Protein AF-A0A2A2HAU3-F1 (afdb_monomer_lite)

pLDDT: mean 89.72, std 13.73, range [41.34, 98.56]

Sequence (102 aa):
MFGQTNYRATELFVILKDGSGLLSRLPGRFEGLPNGPFTLGNNGDVILYVTHSSPANSNEWVEYGDSIHQDYGALATYIPADQIARIDIRRRAEKPSSSSTD

Foldseek 3Di:
DPPCPQKDWQKKWFQWPLQKIFMDGHLCVQQVPVCGSKDQDPQRKIKHLTQWIGDHPDPDTHGDPDCQDPVPGGDIDIGDNNGTPDMDTDMDGHDPPPPPDD

Secondary structure (DSSP, 8-state):
-----SEEEEEEEEEETTS-EEEEESGGGGTTSTTTTEEE-TTS-EEEE--EEE-TT----EEPS-SEETTTEE-EEEE-GGGEEEEEEEEEEPPPP-----

Structure (mmCIF, N/CA/C/O backbone):
data_AF-A0A2A2HAU3-F1
#
_entry.id   AF-A0A2A2HAU3-F1
#
loop_
_atom_site.group_PDB
_atom_site.id
_atom_site.type_symbol
_atom_site.label_atom_id
_atom_site.label_alt_id
_atom_site.label_comp_id
_atom_site.label_asym_id
_atom_site.label_entity_id
_atom_site.label_seq_id
_atom_site.pdbx_PDB_ins_code
_atom_site.Cartn_x
_atom_site.Cartn_y
_atom_site.Cartn_z
_atom_site.occupancy
_atom_site.B_iso_or_equiv
_atom_site.auth_seq_id
_atom_site.auth_comp_id
_atom_site.auth_asym_id
_atom_site.auth_atom_id
_atom_site.pdbx_PDB_model_num
ATOM 1 N N . MET A 1 1 ? -13.466 -10.575 -15.518 1.00 49.22 1 MET A N 1
ATOM 2 C CA . MET A 1 1 ? -13.198 -9.125 -15.376 1.00 49.22 1 MET A CA 1
ATOM 3 C C . MET A 1 1 ? -11.684 -8.825 -15.361 1.00 49.22 1 MET A C 1
ATOM 5 O O . ME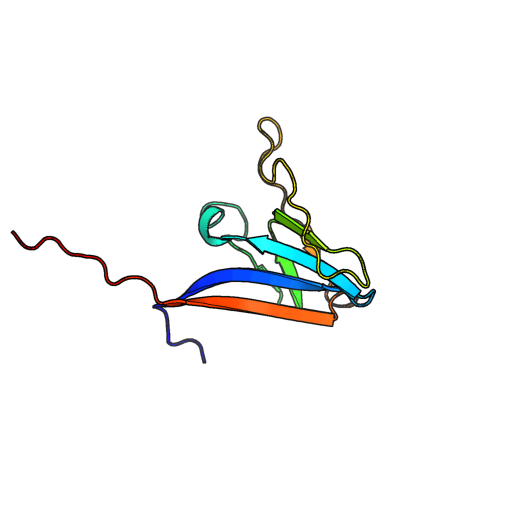T A 1 1 ? -11.249 -7.945 -14.638 1.00 49.22 1 MET A O 1
ATOM 9 N N . PHE A 1 2 ? -10.878 -9.531 -16.176 1.00 55.53 2 PHE A N 1
ATOM 10 C CA . PHE A 1 2 ? -9.404 -9.407 -16.218 1.00 55.53 2 PHE A CA 1
ATOM 11 C C . PHE A 1 2 ? -8.835 -9.219 -17.643 1.00 55.53 2 PHE A C 1
ATOM 13 O O . PHE A 1 2 ? -7.627 -9.209 -17.821 1.00 55.53 2 PHE A O 1
ATOM 20 N N . GLY A 1 3 ? -9.686 -9.069 -18.666 1.00 61.28 3 GLY A N 1
ATOM 21 C CA . GLY A 1 3 ? -9.259 -9.006 -20.076 1.00 61.28 3 GLY A CA 1
ATOM 22 C C . GLY A 1 3 ? -8.909 -7.609 -20.599 1.00 61.28 3 GLY A C 1
ATOM 23 O O . GLY A 1 3 ? -8.632 -7.462 -21.780 1.00 61.28 3 GLY A O 1
ATOM 24 N N . GLN A 1 4 ? -8.967 -6.576 -19.754 1.00 69.62 4 GLN A N 1
ATOM 25 C CA . GLN A 1 4 ? -8.666 -5.192 -20.135 1.00 69.62 4 GLN A CA 1
ATOM 26 C C . GLN A 1 4 ? -7.276 -4.822 -19.609 1.00 69.62 4 GLN A C 1
ATOM 28 O O . GLN A 1 4 ? -7.137 -4.302 -18.501 1.00 69.62 4 GLN A O 1
ATOM 33 N N . THR A 1 5 ? -6.249 -5.140 -20.395 1.00 75.38 5 THR A N 1
ATOM 34 C CA . THR A 1 5 ? -4.828 -4.926 -20.060 1.00 75.38 5 THR A CA 1
ATOM 35 C C . THR A 1 5 ? -4.364 -3.488 -20.277 1.00 75.38 5 THR A C 1
ATOM 37 O O . THR A 1 5 ? -3.329 -3.090 -19.761 1.00 75.38 5 THR A O 1
ATOM 40 N N . ASN A 1 6 ? -5.158 -2.677 -20.976 1.00 85.19 6 ASN A N 1
ATOM 41 C CA . ASN A 1 6 ? -4.794 -1.329 -21.423 1.00 85.19 6 ASN A CA 1
ATOM 42 C C . ASN A 1 6 ? -4.983 -0.275 -20.317 1.00 85.19 6 ASN A C 1
ATOM 44 O O . ASN A 1 6 ? -5.222 0.897 -20.603 1.00 85.19 6 ASN A O 1
ATOM 48 N N . TYR A 1 7 ? -4.976 -0.689 -19.049 1.00 88.19 7 TYR A N 1
ATOM 49 C CA . TYR A 1 7 ? -5.221 0.170 -17.897 1.00 88.19 7 TYR A CA 1
ATOM 50 C C . TYR A 1 7 ? -4.135 -0.040 -16.855 1.00 88.19 7 TYR A C 1
ATOM 52 O O . TYR A 1 7 ? -3.952 -1.148 -16.352 1.00 88.19 7 TYR A O 1
ATOM 60 N N . ARG A 1 8 ? -3.473 1.047 -16.462 1.00 89.50 8 ARG A N 1
ATOM 61 C CA . ARG A 1 8 ? -2.455 1.029 -15.409 1.00 89.50 8 ARG A CA 1
ATOM 62 C C . ARG A 1 8 ? -3.036 1.532 -14.098 1.00 89.50 8 ARG A C 1
ATOM 64 O O . ARG A 1 8 ? -3.788 2.510 -14.087 1.00 89.50 8 ARG A O 1
ATOM 71 N N . ALA A 1 9 ? -2.666 0.884 -12.996 1.00 93.31 9 ALA A N 1
ATOM 72 C CA . ALA A 1 9 ? -2.958 1.389 -11.662 1.00 93.31 9 ALA A CA 1
ATOM 73 C C . ALA A 1 9 ? -2.163 2.677 -11.417 1.00 93.31 9 ALA A C 1
ATOM 75 O O . ALA A 1 9 ? -0.948 2.723 -11.609 1.00 93.31 9 ALA A O 1
ATOM 76 N N . THR A 1 10 ? -2.860 3.734 -11.020 1.00 96.00 10 THR A N 1
ATOM 77 C CA . THR A 1 10 ? -2.247 5.018 -10.666 1.00 96.00 10 THR A CA 1
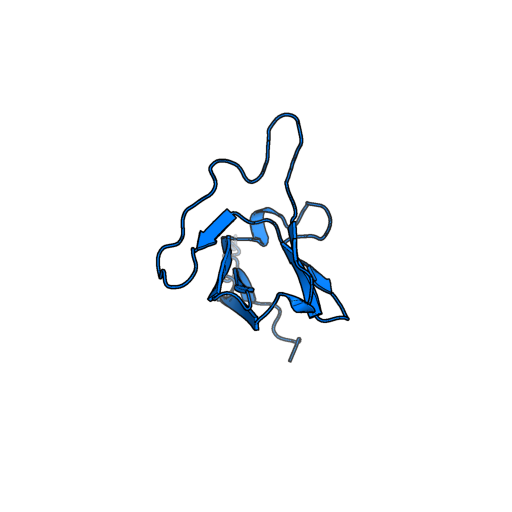ATOM 78 C C . THR A 1 10 ? -2.206 5.222 -9.169 1.00 96.00 10 THR A C 1
ATOM 80 O O . THR A 1 10 ? -1.319 5.921 -8.696 1.00 96.00 10 THR A O 1
ATOM 83 N N . GLU A 1 11 ? -3.152 4.638 -8.435 1.00 97.44 11 GLU A N 1
ATOM 84 C CA . GLU A 1 11 ? -3.219 4.716 -6.979 1.00 97.44 11 GLU A CA 1
ATOM 85 C C . GLU A 1 11 ? -3.828 3.428 -6.420 1.00 97.44 11 GLU A C 1
ATOM 87 O O . GLU A 1 11 ? -4.758 2.871 -7.016 1.00 97.44 11 GLU A O 1
ATOM 92 N N . LEU A 1 12 ? -3.318 2.983 -5.274 1.00 97.75 12 LEU A N 1
ATOM 93 C CA . LEU A 1 12 ? -3.922 1.938 -4.455 1.00 97.75 12 LEU A CA 1
ATOM 94 C C . LEU A 1 12 ? -4.169 2.495 -3.056 1.00 97.75 12 LEU A C 1
ATOM 96 O O . LEU A 1 12 ? -3.214 2.877 -2.381 1.00 97.75 12 LEU A O 1
ATOM 100 N N . PHE A 1 13 ? -5.427 2.525 -2.636 1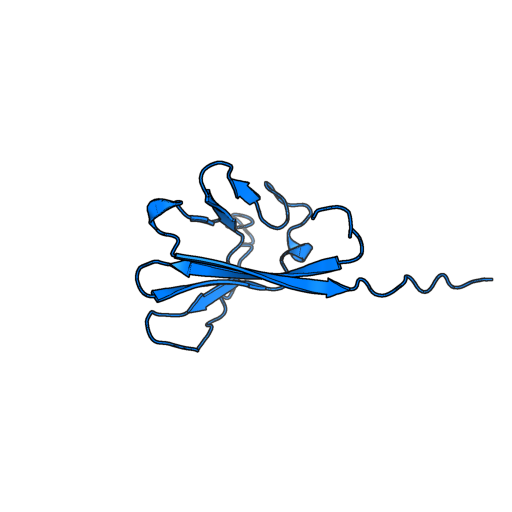.00 98.19 13 PHE A N 1
ATOM 101 C CA . PHE A 1 13 ? -5.834 2.931 -1.296 1.00 98.19 13 PHE A CA 1
ATOM 102 C C . PHE A 1 13 ? -6.172 1.687 -0.487 1.00 98.19 13 PHE A C 1
ATOM 104 O O . PHE A 1 13 ? -6.944 0.846 -0.948 1.00 98.19 13 PHE A O 1
ATOM 111 N N . VAL A 1 14 ? -5.643 1.595 0.725 1.00 98.38 14 VAL A N 1
ATOM 112 C CA . VAL A 1 14 ? -6.025 0.592 1.716 1.00 98.38 14 VAL A CA 1
ATOM 113 C C . VAL A 1 14 ? -6.612 1.340 2.901 1.00 98.38 14 VAL A C 1
ATOM 115 O O . VAL A 1 14 ? -5.908 2.086 3.576 1.00 98.38 14 VAL A O 1
ATOM 118 N N . ILE A 1 15 ? -7.913 1.175 3.115 1.00 98.25 15 ILE A N 1
ATOM 119 C CA . ILE A 1 15 ? -8.640 1.769 4.235 1.00 98.25 15 ILE A CA 1
ATOM 120 C C . ILE A 1 15 ? -8.708 0.727 5.343 1.00 98.25 15 ILE A C 1
ATOM 122 O O . ILE A 1 15 ? -9.207 -0.385 5.126 1.00 98.25 15 ILE A O 1
ATOM 126 N N . LEU A 1 16 ? -8.189 1.082 6.512 1.00 98.44 16 LEU A N 1
ATOM 127 C CA . LEU A 1 16 ? -8.136 0.217 7.681 1.00 98.44 16 LEU A CA 1
ATOM 128 C C . LEU A 1 16 ? -9.432 0.319 8.494 1.00 98.44 16 LEU A C 1
ATOM 130 O O . LEU A 1 16 ? -10.206 1.270 8.368 1.00 98.44 16 LEU A O 1
ATOM 134 N N . LYS A 1 17 ? -9.693 -0.690 9.329 1.00 98.50 17 LYS A N 1
ATOM 135 C CA . LYS A 1 17 ? -10.909 -0.769 10.159 1.00 98.50 17 LYS A CA 1
ATOM 136 C C . LYS A 1 17 ? -11.019 0.330 11.212 1.00 98.50 17 LYS A C 1
ATOM 138 O O . LYS A 1 17 ? -12.128 0.627 11.643 1.00 98.50 17 LYS A O 1
ATOM 143 N N . ASP A 1 18 ? -9.904 0.935 11.606 1.00 97.81 18 ASP A N 1
ATOM 144 C CA . ASP A 1 18 ? -9.883 2.099 12.497 1.00 97.81 18 ASP A CA 1
ATOM 145 C C . ASP A 1 18 ? -10.210 3.422 11.773 1.00 97.81 18 ASP A C 1
ATOM 147 O O . ASP A 1 18 ? -10.311 4.469 12.410 1.00 97.81 18 ASP A O 1
ATOM 151 N N . GLY A 1 19 ? -10.400 3.382 10.450 1.00 97.81 19 GLY A N 1
ATOM 152 C CA . GLY A 1 19 ? -10.693 4.538 9.608 1.00 97.81 19 GLY A CA 1
ATOM 153 C C . GLY A 1 19 ? -9.458 5.266 9.077 1.00 97.81 19 GLY A C 1
ATOM 154 O O . GLY A 1 19 ? -9.622 6.216 8.311 1.00 97.81 19 GLY A O 1
ATOM 155 N N . SER A 1 20 ? -8.244 4.851 9.447 1.00 98.38 20 SER A N 1
ATOM 156 C CA . SER A 1 20 ? -7.008 5.354 8.842 1.00 98.38 20 SER A CA 1
ATOM 157 C C . SER A 1 20 ? -6.773 4.750 7.450 1.00 98.38 20 SER A C 1
ATOM 159 O O . SER A 1 20 ? -7.442 3.800 7.029 1.00 98.38 20 SER A O 1
ATOM 161 N N . GLY A 1 21 ? -5.837 5.327 6.697 1.00 98.19 21 GLY A N 1
ATOM 162 C CA . GLY A 1 21 ? -5.574 4.943 5.314 1.00 98.19 21 GLY A CA 1
ATOM 163 C C . GLY A 1 21 ? -4.093 4.850 4.977 1.00 98.19 21 GLY A C 1
ATOM 164 O O . GLY A 1 21 ? -3.288 5.665 5.426 1.00 98.19 21 GLY A O 1
ATOM 165 N N . LEU A 1 22 ? -3.751 3.895 4.113 1.00 98.06 22 LEU A N 1
ATOM 166 C CA . LEU A 1 22 ? -2.443 3.761 3.473 1.00 98.06 22 LEU A CA 1
ATOM 167 C C . LEU A 1 22 ? -2.611 3.887 1.957 1.00 98.06 22 LEU A C 1
ATOM 169 O O . LEU A 1 22 ? -3.552 3.341 1.380 1.00 98.06 22 LEU A O 1
ATOM 173 N N . LEU A 1 23 ? -1.705 4.611 1.305 1.00 97.88 23 LEU A N 1
ATOM 174 C CA . LEU A 1 23 ? -1.764 4.873 -0.131 1.00 97.88 23 LEU A CA 1
ATOM 175 C C . LEU A 1 23 ? -0.419 4.592 -0.796 1.00 97.88 23 LEU A C 1
ATOM 177 O O . LEU A 1 23 ? 0.623 5.108 -0.385 1.00 97.88 23 LEU A O 1
ATOM 181 N N . SER A 1 24 ? -0.461 3.857 -1.905 1.00 97.31 24 SER A N 1
ATOM 182 C CA . SER A 1 24 ? 0.614 3.843 -2.897 1.00 97.31 24 SER A CA 1
ATOM 183 C C . SER A 1 24 ? 0.221 4.673 -4.109 1.00 97.31 24 SER A C 1
ATOM 185 O O . SER A 1 24 ? -0.691 4.314 -4.861 1.00 97.31 24 SER A O 1
ATOM 187 N N . ARG A 1 25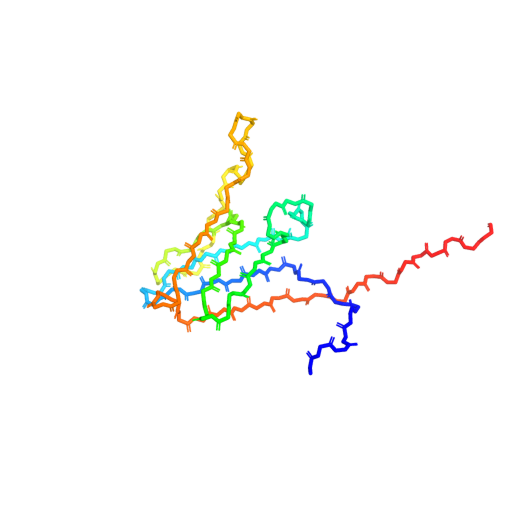 ? 0.899 5.806 -4.293 1.00 96.19 25 ARG A N 1
ATOM 188 C CA . ARG A 1 25 ? 0.735 6.693 -5.439 1.00 96.19 25 ARG A CA 1
ATOM 189 C C . ARG A 1 25 ? 1.755 6.326 -6.511 1.00 96.19 25 ARG A C 1
ATOM 191 O O . ARG A 1 25 ? 2.947 6.236 -6.247 1.00 96.19 25 ARG A O 1
ATOM 198 N N . LEU A 1 26 ? 1.269 6.173 -7.740 1.00 94.25 26 LEU A N 1
ATOM 199 C CA . LEU A 1 26 ? 2.032 5.716 -8.904 1.00 94.25 26 LEU A CA 1
ATOM 200 C C . LEU A 1 26 ? 2.770 4.390 -8.643 1.00 94.25 26 LEU A C 1
ATOM 202 O O . LEU A 1 26 ? 3.987 4.327 -8.831 1.00 94.25 26 LEU A O 1
ATOM 206 N N . PRO A 1 27 ? 2.047 3.310 -8.281 1.00 94.50 27 PRO A N 1
ATOM 207 C CA . PRO A 1 27 ? 2.664 2.042 -7.894 1.00 94.50 27 PRO A CA 1
ATOM 208 C C . PRO A 1 27 ? 3.493 1.407 -9.023 1.00 94.50 27 PRO A C 1
ATOM 210 O O . PRO A 1 27 ? 4.396 0.624 -8.758 1.00 94.50 27 PRO A O 1
ATOM 213 N N . GLY A 1 28 ? 3.271 1.808 -10.283 1.00 92.75 28 GLY A N 1
ATOM 214 C CA . GLY A 1 28 ? 4.108 1.421 -11.424 1.00 92.75 28 GLY A CA 1
ATOM 215 C C . GLY A 1 28 ? 5.603 1.747 -11.266 1.00 92.75 28 GLY A C 1
ATOM 216 O O . GLY A 1 28 ? 6.435 1.100 -11.891 1.00 92.75 28 GLY A O 1
ATOM 217 N N . ARG A 1 29 ? 5.972 2.698 -10.392 1.00 92.69 29 ARG A N 1
ATOM 218 C CA . ARG A 1 29 ? 7.379 2.981 -10.039 1.00 92.69 29 ARG A CA 1
ATOM 219 C C . ARG A 1 29 ? 8.079 1.795 -9.364 1.00 92.69 29 ARG A C 1
ATOM 221 O O . ARG A 1 29 ? 9.303 1.748 -9.359 1.00 92.69 29 ARG A O 1
ATOM 228 N N . PHE A 1 30 ? 7.311 0.850 -8.826 1.00 94.38 30 PHE A N 1
ATOM 229 C CA . PHE A 1 30 ? 7.802 -0.320 -8.107 1.00 94.38 30 PHE A CA 1
ATOM 230 C C . PHE A 1 30 ? 7.672 -1.623 -8.924 1.00 94.38 30 PHE A C 1
ATOM 232 O O . PHE A 1 30 ? 7.882 -2.701 -8.381 1.00 94.38 30 PHE A O 1
ATOM 239 N N . GLU A 1 31 ? 7.356 -1.562 -10.229 1.00 92.94 31 GLU A N 1
ATOM 240 C CA . GLU A 1 31 ? 7.178 -2.754 -11.091 1.00 92.94 31 GLU A CA 1
ATOM 241 C C . GLU A 1 31 ? 8.382 -3.713 -11.083 1.00 92.94 31 GLU A C 1
ATOM 243 O O . GLU A 1 31 ? 8.196 -4.923 -11.172 1.00 92.94 31 GLU A O 1
ATOM 248 N N . GLY A 1 32 ? 9.603 -3.187 -10.947 1.00 93.44 32 GLY A N 1
ATOM 249 C CA . GLY A 1 32 ? 10.838 -3.979 -10.895 1.00 93.44 32 GLY A CA 1
ATOM 250 C C . GLY A 1 32 ? 11.266 -4.429 -9.495 1.00 93.44 32 GLY A C 1
ATOM 251 O O . GLY A 1 32 ? 12.345 -5.002 -9.358 1.00 93.44 32 GLY A O 1
ATOM 252 N N . LEU A 1 33 ? 10.481 -4.139 -8.456 1.00 94.00 33 LEU A N 1
ATOM 253 C CA . LEU A 1 33 ? 10.816 -4.469 -7.071 1.00 94.00 33 LEU A CA 1
ATOM 254 C C . LEU A 1 33 ? 10.158 -5.786 -6.620 1.00 94.00 33 LEU A C 1
ATOM 256 O O . LEU A 1 33 ? 9.237 -6.278 -7.280 1.00 94.00 33 LEU A O 1
ATOM 260 N N . PRO A 1 34 ? 10.612 -6.394 -5.505 1.00 92.50 34 PRO A N 1
ATOM 261 C CA . PRO A 1 34 ? 9.981 -7.594 -4.960 1.00 92.50 34 PRO A CA 1
ATOM 262 C C . PRO A 1 34 ? 8.469 -7.421 -4.757 1.00 92.50 34 PRO A C 1
ATOM 264 O O . PRO A 1 34 ? 8.025 -6.435 -4.185 1.00 92.50 34 PRO A O 1
ATOM 267 N N . ASN A 1 35 ? 7.668 -8.404 -5.181 1.00 92.06 35 ASN A N 1
ATOM 268 C CA . ASN A 1 35 ? 6.193 -8.350 -5.166 1.00 92.06 35 ASN A CA 1
ATOM 269 C C . ASN A 1 35 ? 5.568 -7.334 -6.148 1.00 92.06 35 ASN A C 1
ATOM 271 O O . ASN A 1 35 ? 4.351 -7.126 -6.130 1.00 92.06 35 ASN A O 1
ATOM 275 N N . GLY A 1 36 ? 6.382 -6.750 -7.035 1.00 93.62 36 GLY A N 1
ATOM 276 C CA . GLY A 1 36 ? 5.951 -5.824 -8.073 1.00 93.62 36 GLY A CA 1
ATOM 277 C C . GLY A 1 36 ? 5.314 -4.548 -7.507 1.00 93.62 36 GLY A C 1
ATOM 278 O O . GLY A 1 36 ? 5.628 -4.134 -6.396 1.00 93.62 36 GLY A O 1
ATOM 279 N N . PRO A 1 37 ? 4.393 -3.902 -8.242 1.00 93.56 37 PRO A N 1
ATOM 280 C CA . PRO A 1 37 ? 3.811 -2.625 -7.825 1.00 93.56 37 PRO A CA 1
ATOM 281 C C . PRO A 1 37 ? 3.008 -2.720 -6.513 1.00 93.56 37 PRO A C 1
ATOM 283 O O . PRO A 1 37 ? 2.981 -1.777 -5.723 1.00 93.56 37 PRO A O 1
ATOM 286 N N . PHE A 1 38 ? 2.323 -3.846 -6.314 1.00 95.44 38 PHE A N 1
ATOM 287 C CA . PHE A 1 38 ? 1.609 -4.265 -5.108 1.00 95.44 38 PHE A CA 1
ATOM 288 C C . PHE A 1 38 ? 1.163 -5.721 -5.298 1.00 95.44 38 PHE A C 1
ATOM 290 O O . PHE A 1 38 ? 1.028 -6.188 -6.432 1.00 95.44 38 PHE A O 1
ATOM 297 N N . THR A 1 39 ? 0.863 -6.421 -4.205 1.00 96.44 39 THR A N 1
ATOM 298 C CA . THR A 1 39 ? 0.306 -7.783 -4.248 1.00 96.44 39 THR A CA 1
ATOM 299 C C . THR A 1 39 ? -0.976 -7.859 -3.432 1.00 96.44 39 THR A C 1
ATOM 301 O O . THR A 1 39 ? -1.014 -7.396 -2.295 1.00 96.44 39 THR A O 1
ATOM 304 N N . LEU A 1 40 ? -2.018 -8.450 -4.020 1.00 96.12 40 LEU A N 1
ATOM 305 C CA . LEU A 1 40 ? -3.244 -8.834 -3.321 1.00 96.12 40 LEU A CA 1
ATOM 306 C C . LEU A 1 40 ? -3.135 -10.322 -2.980 1.00 96.12 40 LEU A C 1
ATOM 308 O O . LEU A 1 40 ? -3.067 -11.155 -3.886 1.00 96.12 40 LEU A O 1
ATOM 312 N N . GLY A 1 41 ? -3.069 -10.640 -1.693 1.00 95.44 41 GLY A N 1
ATOM 313 C CA . GLY A 1 41 ? -2.989 -12.005 -1.196 1.00 95.44 41 GLY A CA 1
ATOM 314 C C . GLY A 1 41 ? -4.320 -12.741 -1.329 1.00 95.44 41 GLY A C 1
ATOM 315 O O . GLY A 1 41 ? -5.401 -12.149 -1.308 1.00 95.44 41 GLY A O 1
ATOM 316 N N . ASN A 1 42 ? -4.253 -14.069 -1.434 1.00 95.12 42 ASN A N 1
ATOM 317 C CA . ASN A 1 42 ? -5.443 -14.917 -1.569 1.00 95.12 42 ASN A CA 1
ATOM 318 C C . ASN A 1 42 ? -6.363 -14.870 -0.337 1.00 95.12 42 ASN A C 1
ATOM 320 O O . ASN A 1 42 ? -7.537 -15.214 -0.451 1.00 95.12 42 ASN A O 1
ATOM 324 N N . ASN A 1 43 ? -5.848 -14.439 0.819 1.00 95.81 43 ASN A N 1
ATOM 325 C CA . ASN A 1 43 ? -6.614 -14.334 2.060 1.00 95.81 43 ASN A CA 1
ATOM 326 C C . ASN A 1 43 ? -7.148 -12.912 2.308 1.00 95.81 43 ASN A C 1
ATOM 328 O O . ASN A 1 43 ? -7.695 -12.646 3.375 1.00 95.81 43 ASN A O 1
ATOM 332 N N . GLY A 1 44 ? -7.013 -12.004 1.334 1.00 94.44 44 GLY A N 1
ATOM 333 C CA . GLY A 1 44 ? -7.443 -10.608 1.450 1.00 94.44 44 GLY A CA 1
ATOM 334 C C . GLY A 1 44 ? -6.415 -9.683 2.104 1.00 94.44 44 GLY A C 1
ATOM 335 O O . GLY A 1 44 ? -6.711 -8.512 2.321 1.00 94.44 44 GLY A O 1
ATOM 336 N N . ASP A 1 45 ? -5.223 -10.192 2.411 1.00 97.94 45 ASP A N 1
ATOM 337 C CA . ASP A 1 45 ? -4.061 -9.411 2.823 1.00 97.94 45 ASP A CA 1
ATOM 338 C C . ASP A 1 45 ? -3.428 -8.671 1.633 1.00 97.94 45 ASP A C 1
ATOM 340 O O . ASP A 1 45 ? -3.690 -8.980 0.466 1.00 97.94 45 ASP A O 1
ATOM 344 N N . VAL A 1 46 ? -2.608 -7.659 1.918 1.00 98.12 46 VAL A N 1
ATOM 345 C CA . VAL A 1 46 ? -1.955 -6.845 0.882 1.00 98.12 46 VAL A CA 1
ATOM 346 C C . VAL A 1 46 ? -0.500 -6.586 1.235 1.00 98.12 46 VAL A C 1
ATOM 348 O O . VAL A 1 46 ? -0.185 -6.270 2.379 1.00 98.12 46 VAL A O 1
ATOM 351 N N . ILE A 1 47 ? 0.374 -6.634 0.229 1.00 97.69 47 ILE A N 1
ATOM 352 C CA . ILE A 1 47 ? 1.714 -6.041 0.298 1.00 97.69 47 ILE A CA 1
ATOM 353 C C . ILE A 1 47 ? 1.732 -4.777 -0.559 1.00 97.69 47 ILE A C 1
ATOM 355 O O . ILE A 1 47 ? 1.372 -4.816 -1.741 1.00 97.69 47 ILE A O 1
ATOM 359 N N . LEU A 1 48 ? 2.159 -3.663 0.038 1.00 96.31 48 LEU A N 1
ATOM 360 C CA . LEU A 1 48 ? 2.125 -2.343 -0.584 1.00 96.31 48 LEU A CA 1
ATOM 361 C C . LEU A 1 48 ? 3.379 -1.519 -0.284 1.00 96.31 48 LEU A C 1
ATOM 363 O O . LEU A 1 48 ? 3.780 -1.400 0.868 1.00 96.31 48 LEU A O 1
ATOM 367 N N . TYR A 1 49 ? 3.937 -0.859 -1.297 1.00 96.69 49 TYR A N 1
ATOM 368 C CA . TYR A 1 49 ? 4.889 0.238 -1.095 1.00 96.69 49 TYR A CA 1
ATOM 369 C C . TYR A 1 49 ? 4.127 1.509 -0.720 1.00 96.69 49 TYR A C 1
ATOM 371 O O . TYR A 1 49 ? 3.527 2.162 -1.584 1.00 96.69 49 TYR A O 1
ATOM 379 N N . VAL A 1 50 ? 4.092 1.834 0.573 1.00 96.62 50 VAL A N 1
ATOM 380 C CA . VAL A 1 50 ? 3.314 2.971 1.073 1.00 96.62 50 VAL A CA 1
ATOM 381 C C . VAL A 1 50 ? 4.063 4.271 0.800 1.00 96.62 50 VAL A C 1
ATOM 383 O O . VAL A 1 50 ? 5.217 4.448 1.171 1.00 96.62 50 VAL A O 1
ATOM 386 N N . THR A 1 51 ? 3.371 5.192 0.145 1.00 97.00 51 THR A N 1
ATOM 387 C CA . THR A 1 51 ? 3.873 6.532 -0.188 1.00 97.00 51 THR A CA 1
ATOM 388 C C . THR A 1 51 ? 3.199 7.615 0.639 1.00 97.00 51 THR A C 1
ATOM 390 O O . THR A 1 51 ? 3.772 8.679 0.810 1.00 97.00 51 THR A O 1
ATOM 393 N N . HIS A 1 52 ? 1.973 7.374 1.108 1.00 97.69 52 HIS A N 1
ATOM 394 C CA . HIS A 1 52 ? 1.222 8.322 1.919 1.00 97.69 52 HIS A CA 1
ATOM 395 C C . HIS A 1 52 ? 0.397 7.589 2.976 1.00 97.69 52 HIS A C 1
ATOM 397 O O . HIS A 1 52 ? -0.011 6.441 2.767 1.00 97.69 52 HIS A O 1
ATOM 403 N N . SER A 1 53 ? 0.055 8.299 4.046 1.00 97.25 53 SER A N 1
ATOM 404 C CA . SER A 1 53 ? -0.929 7.858 5.036 1.00 97.25 53 SER A CA 1
ATOM 405 C C . SER A 1 53 ? -1.966 8.927 5.336 1.00 97.25 53 SER A C 1
ATOM 407 O O . SER A 1 53 ? -1.678 10.120 5.243 1.00 97.25 53 SER A O 1
ATOM 409 N N . SER A 1 54 ? -3.151 8.492 5.747 1.00 98.06 54 SER A N 1
ATOM 410 C CA . SER A 1 54 ? -4.217 9.353 6.246 1.00 98.06 54 SER A CA 1
ATOM 411 C C . SER A 1 54 ? -4.606 8.927 7.665 1.00 98.06 54 SER A C 1
ATOM 41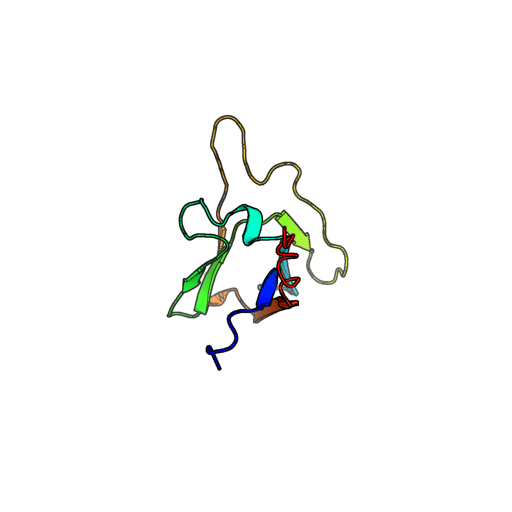3 O O . SER A 1 54 ? -4.887 7.744 7.875 1.00 98.06 54 SER A O 1
ATOM 415 N N . PRO A 1 55 ? -4.604 9.838 8.655 1.00 97.00 55 PRO A N 1
ATOM 416 C CA . PRO A 1 55 ? -5.133 9.547 9.984 1.00 97.00 55 PRO A CA 1
ATOM 417 C C . PRO A 1 55 ? -6.627 9.208 9.946 1.00 97.00 55 PRO A C 1
ATOM 419 O O . PRO A 1 55 ? -7.358 9.668 9.069 1.00 97.00 55 PRO A O 1
ATOM 422 N N . ALA A 1 56 ? -7.103 8.470 10.950 1.00 96.19 56 ALA A N 1
ATOM 423 C CA . ALA A 1 56 ? -8.533 8.237 11.119 1.00 96.19 56 ALA A CA 1
ATOM 424 C C . ALA A 1 56 ? -9.309 9.564 11.205 1.00 96.19 56 ALA A C 1
ATOM 426 O O . ALA A 1 56 ? -8.874 10.509 11.867 1.00 96.19 56 ALA A O 1
ATOM 427 N N . ASN A 1 57 ? -10.476 9.619 10.557 1.00 91.69 57 ASN A N 1
ATOM 428 C CA . ASN A 1 57 ? -11.337 10.809 10.463 1.00 91.69 57 ASN A CA 1
ATOM 429 C C . ASN A 1 57 ? -10.703 12.019 9.752 1.00 91.69 57 ASN A C 1
ATOM 431 O O . ASN A 1 57 ? -11.200 13.138 9.890 1.00 91.69 57 ASN A O 1
ATOM 435 N N . SER A 1 58 ? -9.632 11.812 8.984 1.00 92.94 58 SER A N 1
ATOM 436 C CA . SER A 1 58 ? -9.047 12.831 8.116 1.00 92.94 58 SER A CA 1
ATOM 437 C C . SER A 1 58 ? -9.309 12.513 6.646 1.00 92.94 58 SER A C 1
ATOM 439 O O . SER A 1 58 ? -9.426 11.357 6.251 1.00 92.94 58 SER A O 1
ATOM 441 N N . ASN A 1 59 ? -9.382 13.559 5.826 1.00 90.44 59 ASN A N 1
ATOM 442 C CA . ASN A 1 59 ? -9.339 13.439 4.365 1.00 90.44 59 ASN A CA 1
ATOM 443 C C . ASN A 1 59 ? -7.958 13.815 3.803 1.00 90.44 59 ASN A C 1
ATOM 445 O O . ASN A 1 59 ? -7.760 13.817 2.586 1.00 90.44 59 ASN A O 1
ATOM 449 N N . GLU A 1 60 ? -7.013 14.167 4.675 1.00 96.25 60 GLU A N 1
ATOM 450 C CA . GLU A 1 60 ? -5.665 14.563 4.289 1.00 96.25 60 GLU A CA 1
ATOM 451 C C . GLU A 1 60 ? -4.770 13.338 4.121 1.00 96.25 60 GLU A C 1
ATOM 453 O O . GLU A 1 60 ? -4.779 12.418 4.940 1.00 96.25 60 GLU A O 1
ATOM 458 N N . TRP A 1 61 ? -3.974 13.352 3.054 1.00 97.19 61 TRP A N 1
ATOM 459 C CA . TRP A 1 61 ? -2.962 12.343 2.767 1.00 97.19 61 TRP A CA 1
ATOM 460 C C . TRP A 1 61 ? -1.585 12.970 2.932 1.00 97.19 61 TRP A C 1
ATOM 462 O O . TRP A 1 61 ? -1.213 13.856 2.163 1.00 97.19 61 TRP A O 1
ATOM 472 N N . VAL A 1 62 ? -0.834 12.497 3.919 1.00 96.56 62 VAL A N 1
ATOM 473 C CA . VAL A 1 62 ? 0.523 12.963 4.212 1.00 96.56 62 VAL A CA 1
ATOM 474 C C . VAL A 1 62 ? 1.514 12.056 3.500 1.00 96.56 62 VAL A C 1
ATOM 476 O O . VAL A 1 62 ? 1.484 10.844 3.705 1.00 96.56 62 VAL A O 1
ATOM 479 N N . GLU A 1 63 ? 2.356 12.636 2.649 1.00 95.88 63 GLU A N 1
ATOM 480 C CA . GLU A 1 63 ? 3.410 11.925 1.923 1.00 95.88 63 GLU A CA 1
ATOM 481 C C . GLU A 1 63 ? 4.561 11.531 2.858 1.00 95.88 63 GLU A C 1
ATOM 483 O O . GLU A 1 63 ? 4.976 12.306 3.723 1.00 95.88 63 GLU A O 1
ATOM 488 N N . TYR A 1 64 ? 5.089 10.324 2.673 1.00 90.38 64 TYR A N 1
ATOM 489 C CA . TYR A 1 64 ? 6.339 9.895 3.284 1.00 90.38 64 TYR A CA 1
ATOM 490 C C . TYR A 1 64 ? 7.516 10.361 2.433 1.00 90.38 64 TYR A C 1
ATOM 492 O O . TYR A 1 64 ? 7.515 10.171 1.219 1.00 90.38 64 TYR A O 1
ATOM 500 N N . GLY A 1 65 ? 8.530 10.932 3.091 1.00 77.06 65 GLY A N 1
ATOM 501 C CA . GLY A 1 65 ? 9.692 11.521 2.424 1.00 77.06 65 GLY A CA 1
ATOM 502 C C . GLY A 1 65 ? 10.447 10.546 1.521 1.00 77.06 65 GLY A C 1
ATOM 503 O O . GLY A 1 65 ? 10.813 10.936 0.423 1.00 77.06 65 GLY A O 1
ATOM 504 N N . ASP A 1 66 ? 10.600 9.280 1.930 1.00 77.00 66 ASP A N 1
ATOM 505 C CA . ASP A 1 66 ? 11.341 8.275 1.162 1.00 77.00 66 ASP A CA 1
ATOM 506 C C . ASP A 1 66 ? 10.747 6.867 1.334 1.00 77.00 66 ASP A C 1
ATOM 508 O O . ASP A 1 66 ? 10.920 6.210 2.358 1.00 77.00 66 ASP A O 1
ATOM 512 N N . SER A 1 67 ? 10.073 6.359 0.297 1.00 80.00 67 SER A N 1
ATOM 513 C CA . SER A 1 67 ? 9.646 4.945 0.224 1.00 80.00 67 SER A CA 1
ATOM 514 C C . SER A 1 67 ? 10.789 3.996 -0.176 1.00 80.00 67 SER A C 1
ATOM 516 O O . SER A 1 67 ? 10.664 2.775 -0.048 1.00 80.00 67 SER A O 1
ATOM 518 N N . ILE A 1 68 ? 11.914 4.558 -0.638 1.00 88.75 68 ILE A N 1
ATOM 519 C CA . ILE A 1 68 ? 13.154 3.857 -0.979 1.00 88.75 68 ILE A CA 1
ATOM 520 C C . ILE A 1 68 ? 14.297 4.540 -0.235 1.00 88.75 68 ILE A C 1
ATOM 522 O O . ILE A 1 68 ? 14.724 5.631 -0.603 1.00 88.75 68 ILE A O 1
ATOM 526 N N . HIS A 1 69 ? 14.799 3.885 0.805 1.00 90.56 69 HIS A N 1
ATOM 527 C CA . HIS A 1 69 ? 15.951 4.358 1.556 1.00 90.56 69 HIS A CA 1
ATOM 528 C C . HIS A 1 69 ? 17.243 4.029 0.798 1.00 90.56 69 HIS A C 1
ATOM 530 O O . HIS A 1 69 ? 17.387 2.920 0.283 1.00 90.56 69 HIS A O 1
ATOM 536 N N . GLN A 1 70 ? 18.210 4.950 0.776 1.00 90.19 70 GLN A N 1
ATOM 537 C CA . GLN A 1 70 ? 19.470 4.765 0.039 1.00 90.19 70 GLN A CA 1
ATOM 538 C C . GLN A 1 70 ? 20.253 3.532 0.518 1.00 90.19 70 GLN A C 1
ATOM 540 O O . GLN A 1 70 ? 20.699 2.734 -0.301 1.00 90.19 70 GLN A O 1
ATOM 545 N N . ASP A 1 71 ? 20.341 3.341 1.837 1.00 93.94 71 ASP A N 1
ATOM 546 C CA . ASP A 1 71 ? 21.106 2.229 2.424 1.00 93.94 71 ASP A CA 1
ATOM 547 C C . ASP A 1 71 ? 20.314 0.921 2.605 1.00 93.94 71 ASP A C 1
ATOM 549 O O . ASP A 1 71 ? 20.904 -0.156 2.638 1.00 93.94 71 ASP A O 1
ATOM 553 N N . TYR A 1 72 ? 18.982 0.991 2.740 1.00 90.69 72 TYR A N 1
ATOM 554 C CA . TYR A 1 72 ? 18.144 -0.157 3.129 1.00 90.69 72 TYR A CA 1
ATOM 555 C C . TYR A 1 72 ? 17.184 -0.619 2.028 1.00 90.69 72 TYR A C 1
ATOM 557 O O . TYR A 1 72 ? 16.535 -1.656 2.166 1.00 90.69 72 TYR A O 1
ATOM 565 N N . GLY A 1 73 ? 17.101 0.122 0.923 1.00 92.44 73 GLY A N 1
ATOM 566 C CA . GLY A 1 73 ? 16.218 -0.187 -0.190 1.00 92.44 73 GLY A CA 1
ATOM 567 C C . GLY A 1 73 ? 14.756 0.179 0.070 1.00 92.44 73 GLY A C 1
ATOM 568 O O . GLY A 1 73 ? 14.430 1.060 0.866 1.00 92.44 73 GLY A O 1
ATOM 569 N N . ALA A 1 74 ? 13.862 -0.467 -0.676 1.00 93.06 74 ALA A N 1
ATOM 570 C CA . ALA A 1 74 ? 12.440 -0.147 -0.689 1.00 93.06 74 ALA A CA 1
ATOM 571 C C . ALA A 1 74 ? 11.673 -0.813 0.461 1.00 93.06 74 ALA A C 1
ATO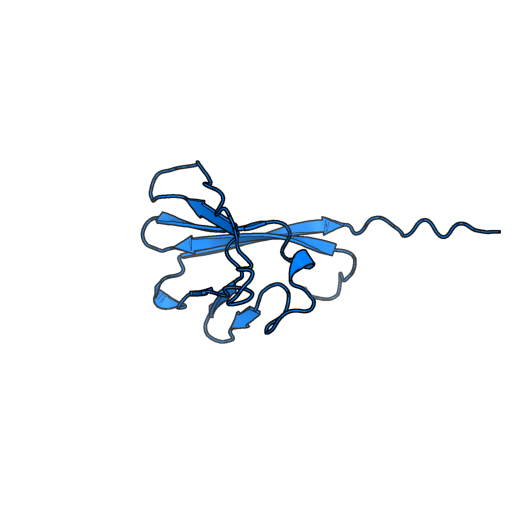M 573 O O . ALA A 1 74 ? 11.774 -2.026 0.657 1.00 93.06 74 ALA A O 1
ATOM 574 N N . LEU A 1 75 ? 10.847 -0.037 1.168 1.00 94.00 75 LEU A N 1
ATOM 575 C CA . LEU A 1 75 ? 10.004 -0.540 2.252 1.00 94.00 75 LEU A CA 1
ATOM 576 C C . LEU A 1 75 ? 8.632 -0.968 1.716 1.00 94.00 75 LEU A C 1
ATOM 578 O O . LEU A 1 75 ? 7.794 -0.135 1.373 1.00 94.00 75 LEU A O 1
ATOM 582 N N . ALA A 1 76 ? 8.395 -2.278 1.680 1.00 94.94 76 ALA A N 1
ATOM 583 C CA . ALA A 1 76 ? 7.070 -2.840 1.446 1.00 94.94 76 ALA A CA 1
ATOM 584 C C . ALA A 1 76 ? 6.377 -3.135 2.785 1.00 94.94 76 ALA A C 1
ATOM 586 O O . ALA A 1 76 ? 6.977 -3.709 3.694 1.00 94.94 76 ALA A O 1
ATOM 587 N N . THR A 1 77 ? 5.103 -2.778 2.900 1.00 96.25 77 THR A N 1
ATOM 588 C CA . THR A 1 77 ? 4.279 -2.997 4.092 1.00 96.25 77 THR A CA 1
ATOM 589 C C . THR A 1 77 ? 3.296 -4.128 3.840 1.00 96.25 77 THR A C 1
ATOM 591 O O . THR A 1 77 ? 2.491 -4.057 2.913 1.00 96.25 77 THR A O 1
ATOM 594 N N . TYR A 1 78 ? 3.346 -5.157 4.684 1.00 97.75 78 TYR A N 1
ATOM 595 C CA . TYR A 1 78 ? 2.299 -6.170 4.771 1.00 97.75 78 TYR A CA 1
ATOM 596 C C . TYR A 1 78 ? 1.152 -5.653 5.642 1.00 97.75 78 TYR A C 1
ATOM 598 O O . TYR A 1 78 ? 1.378 -5.187 6.760 1.00 97.75 78 TYR A O 1
ATOM 606 N N . ILE A 1 79 ? -0.072 -5.753 5.133 1.00 98.38 79 ILE A N 1
ATOM 607 C CA . ILE A 1 79 ? -1.291 -5.334 5.816 1.00 98.38 79 ILE A CA 1
ATOM 608 C C . ILE A 1 79 ? -2.174 -6.578 5.981 1.00 98.38 79 ILE A C 1
ATOM 610 O O . ILE A 1 79 ? -2.649 -7.121 4.977 1.00 98.38 79 ILE A O 1
ATOM 614 N N . PRO A 1 80 ? -2.394 -7.043 7.222 1.00 98.25 80 PRO A N 1
ATOM 615 C CA . PRO A 1 80 ? -3.226 -8.208 7.488 1.00 98.25 80 PRO A CA 1
ATOM 616 C C . PRO A 1 80 ? -4.681 -8.009 7.043 1.00 98.25 80 PRO A C 1
ATOM 618 O O . PRO A 1 80 ? -5.265 -6.944 7.251 1.00 98.25 80 PRO A O 1
ATOM 621 N N . ALA A 1 81 ? -5.296 -9.059 6.497 1.00 98.38 81 ALA A N 1
ATOM 622 C CA . ALA A 1 81 ? -6.685 -9.032 6.029 1.00 98.38 81 ALA A CA 1
ATOM 623 C C . ALA A 1 81 ? -7.687 -8.610 7.120 1.00 98.38 81 ALA A C 1
ATOM 625 O O . ALA A 1 81 ? -8.659 -7.904 6.855 1.00 98.38 81 ALA A O 1
ATOM 626 N N . ASP A 1 82 ? -7.445 -9.006 8.370 1.00 98.38 82 ASP A N 1
ATOM 627 C CA . ASP A 1 82 ? -8.301 -8.683 9.510 1.00 98.38 82 ASP A CA 1
ATOM 628 C C . ASP A 1 82 ? -8.230 -7.205 9.925 1.00 98.38 82 ASP A C 1
ATOM 630 O O . ASP A 1 82 ? -9.086 -6.769 10.692 1.00 98.38 82 ASP A O 1
ATOM 634 N N . GLN A 1 83 ? -7.288 -6.428 9.390 1.00 98.50 83 GLN A N 1
ATOM 635 C CA . GLN A 1 83 ? -7.171 -4.984 9.617 1.00 98.50 83 GLN A CA 1
ATOM 636 C C . GLN A 1 83 ? -7.783 -4.155 8.480 1.00 98.50 83 GLN A C 1
ATOM 638 O O . GLN A 1 83 ? -8.068 -2.971 8.662 1.00 98.50 83 GLN A O 1
ATOM 643 N N . ILE A 1 84 ? -8.023 -4.763 7.317 1.00 98.56 84 ILE A N 1
ATOM 644 C CA . ILE A 1 84 ? -8.497 -4.071 6.116 1.00 98.56 84 ILE A CA 1
ATOM 645 C C . ILE A 1 84 ? -10.023 -3.959 6.146 1.00 98.56 84 ILE A C 1
ATOM 647 O O . ILE A 1 84 ? -10.740 -4.943 6.333 1.00 98.56 84 ILE A O 1
ATOM 651 N N . ALA A 1 85 ? -10.529 -2.744 5.944 1.00 98.12 85 ALA A N 1
ATOM 652 C CA . ALA A 1 85 ? -11.948 -2.485 5.722 1.00 98.12 85 ALA A CA 1
ATOM 653 C C . ALA A 1 85 ? -12.287 -2.447 4.226 1.00 98.12 85 ALA A C 1
ATOM 655 O O . ALA A 1 85 ? -13.335 -2.947 3.815 1.00 98.12 85 ALA A O 1
ATOM 656 N N . ARG A 1 86 ? -11.416 -1.841 3.406 1.00 97.19 86 ARG A N 1
ATOM 657 C CA . ARG A 1 86 ? -11.622 -1.685 1.959 1.00 97.19 86 ARG A CA 1
ATOM 658 C C . ARG A 1 86 ? -10.301 -1.461 1.227 1.00 97.19 86 ARG A C 1
ATOM 660 O O . ARG A 1 86 ? -9.399 -0.826 1.764 1.00 97.19 86 ARG A O 1
ATOM 667 N N . ILE A 1 87 ? -10.223 -1.920 -0.021 1.00 98.00 87 ILE A N 1
ATOM 668 C CA . ILE A 1 87 ? -9.146 -1.573 -0.955 1.00 98.00 87 ILE A CA 1
ATOM 669 C C . ILE A 1 87 ? -9.772 -0.912 -2.180 1.00 98.00 87 ILE A C 1
ATOM 671 O O . ILE A 1 87 ? -10.620 -1.519 -2.834 1.00 98.00 87 ILE A O 1
ATOM 675 N N . ASP A 1 88 ? -9.328 0.299 -2.512 1.00 97.62 88 ASP A N 1
ATOM 676 C CA . ASP A 1 88 ? -9.751 1.012 -3.718 1.00 97.62 88 ASP A CA 1
ATOM 677 C C . ASP A 1 88 ? -8.578 1.090 -4.707 1.00 97.62 88 ASP A C 1
ATOM 679 O O . ASP A 1 88 ? -7.469 1.491 -4.353 1.00 97.62 88 ASP A O 1
ATOM 683 N N . ILE A 1 89 ? -8.812 0.720 -5.971 1.00 96.12 89 ILE A N 1
ATOM 684 C CA . ILE A 1 89 ? -7.785 0.750 -7.025 1.00 96.12 89 ILE A CA 1
ATOM 685 C C . ILE A 1 89 ? -8.167 1.789 -8.071 1.00 96.12 89 ILE A C 1
ATOM 687 O O . ILE A 1 89 ? -9.112 1.588 -8.839 1.00 96.12 89 ILE A O 1
ATOM 691 N N . ARG A 1 90 ? -7.399 2.878 -8.166 1.00 95.75 90 ARG A N 1
ATOM 692 C CA . ARG A 1 90 ? -7.560 3.848 -9.254 1.00 95.75 90 ARG A CA 1
ATOM 693 C C . ARG A 1 90 ? -6.743 3.407 -10.457 1.00 95.75 90 ARG A C 1
ATOM 695 O O . ARG A 1 90 ? -5.546 3.144 -10.345 1.00 95.75 90 ARG A O 1
ATOM 702 N N . ARG A 1 91 ? -7.382 3.365 -11.625 1.00 93.50 91 ARG A N 1
ATOM 703 C CA . ARG A 1 91 ? -6.741 3.029 -12.899 1.00 93.50 91 ARG A CA 1
ATOM 704 C C . ARG A 1 91 ? -6.973 4.127 -13.926 1.00 93.50 91 ARG A C 1
ATOM 706 O O . ARG A 1 91 ? -8.019 4.772 -13.918 1.00 93.50 91 ARG A O 1
ATOM 713 N N . ARG A 1 92 ? -6.020 4.296 -14.838 1.00 91.94 92 ARG A N 1
ATOM 714 C CA . ARG A 1 92 ? -6.174 5.119 -16.046 1.00 91.94 92 ARG A CA 1
ATOM 715 C C . ARG A 1 92 ? -5.888 4.280 -17.282 1.00 91.94 92 ARG A C 1
ATOM 717 O O . ARG A 1 92 ? -5.074 3.361 -17.203 1.00 91.94 92 ARG A O 1
ATOM 724 N N . ALA A 1 93 ? -6.517 4.619 -18.403 1.00 89.50 93 ALA A N 1
ATOM 725 C CA . ALA A 1 93 ? -6.148 4.041 -19.689 1.00 89.50 93 ALA A CA 1
ATOM 726 C C . ALA A 1 93 ? -4.673 4.352 -19.991 1.00 89.50 93 ALA A C 1
ATOM 728 O O . ALA A 1 93 ? -4.182 5.453 -19.711 1.00 89.50 93 ALA A O 1
ATOM 729 N N . GLU A 1 94 ? -3.959 3.374 -20.528 1.00 79.38 94 GLU A N 1
ATOM 730 C CA . GLU A 1 94 ? -2.634 3.583 -21.083 1.00 79.38 94 GLU A CA 1
ATOM 731 C C . GLU A 1 94 ? -2.755 4.536 -22.276 1.00 79.38 94 GLU A C 1
ATOM 733 O O . GLU A 1 94 ? -3.676 4.419 -23.087 1.00 79.38 94 GLU A O 1
ATOM 738 N N . LYS A 1 95 ? -1.865 5.533 -22.363 1.00 72.00 95 LYS A N 1
ATOM 739 C CA . LYS A 1 95 ? -1.815 6.360 -23.570 1.00 72.00 95 LYS A CA 1
ATOM 740 C C . LYS A 1 95 ? -1.419 5.433 -24.721 1.00 72.00 95 LYS A C 1
ATOM 742 O O . LYS A 1 95 ? -0.446 4.700 -24.538 1.00 72.00 95 LYS A O 1
ATOM 747 N N . PRO A 1 96 ? -2.113 5.453 -25.873 1.00 60.91 96 PRO A N 1
ATOM 748 C CA . PRO A 1 96 ? -1.629 4.728 -27.037 1.00 60.91 96 PRO A CA 1
ATOM 749 C C . PRO A 1 96 ? -0.190 5.173 -27.291 1.00 60.91 96 PRO A C 1
ATOM 751 O O . PRO A 1 96 ? 0.095 6.376 -27.263 1.00 60.91 96 PRO A O 1
ATOM 754 N N . SER A 1 97 ? 0.724 4.214 -27.448 1.00 57.03 97 SER A N 1
ATOM 755 C CA . SER A 1 97 ? 2.088 4.536 -27.840 1.00 57.03 97 SER A CA 1
ATOM 756 C C . SER A 1 97 ? 1.994 5.307 -29.152 1.00 57.03 97 SER A C 1
ATOM 758 O O . SER A 1 97 ? 1.444 4.819 -30.139 1.00 57.03 97 SER A O 1
ATOM 760 N N . SER A 1 98 ? 2.476 6.547 -29.159 1.00 52.16 98 SER A N 1
ATOM 761 C CA . SER A 1 98 ? 2.778 7.225 -30.408 1.00 52.16 98 SER A CA 1
ATOM 762 C C . SER A 1 98 ? 3.933 6.445 -31.026 1.00 52.16 98 SER A C 1
ATOM 764 O O . SER A 1 98 ? 5.096 6.698 -30.719 1.00 52.16 98 SER A O 1
ATOM 766 N N . SER A 1 99 ? 3.608 5.419 -31.810 1.00 49.94 99 SER A N 1
ATOM 767 C CA . SER A 1 99 ? 4.539 4.916 -32.805 1.00 49.94 99 SER A CA 1
ATOM 768 C C . SER A 1 99 ? 4.742 6.079 -33.763 1.00 49.94 99 SER A C 1
ATOM 770 O O . SER A 1 99 ? 3.838 6.468 -34.496 1.00 49.94 99 SER A O 1
ATOM 772 N N . SER A 1 100 ? 5.899 6.721 -33.650 1.00 46.72 100 SER A N 1
ATOM 773 C CA . SER A 1 100 ? 6.406 7.580 -34.705 1.00 46.72 100 SER A CA 1
ATOM 774 C C . SER A 1 100 ? 6.602 6.673 -35.915 1.00 46.72 100 SER A C 1
ATOM 776 O O . SER A 1 100 ? 7.525 5.861 -35.935 1.00 46.72 100 SER A O 1
ATOM 778 N N . THR A 1 101 ? 5.658 6.717 -36.846 1.00 48.41 101 THR A N 1
ATOM 779 C CA . THR A 1 101 ? 5.832 6.171 -38.185 1.00 48.41 101 THR A CA 1
ATOM 780 C C . THR A 1 101 ? 6.805 7.081 -38.931 1.00 48.41 101 THR A C 1
ATOM 782 O O . THR A 1 101 ? 6.555 8.283 -38.995 1.00 48.41 101 THR A O 1
ATOM 785 N N . ASP A 1 102 ? 7.857 6.448 -39.455 1.00 41.34 102 ASP A N 1
ATOM 786 C CA . ASP A 1 102 ? 8.810 6.869 -40.498 1.00 41.34 102 ASP A CA 1
ATOM 787 C C . ASP A 1 102 ? 9.727 8.086 -40.259 1.00 41.34 102 ASP A C 1
ATOM 789 O O . ASP A 1 102 ? 9.255 9.238 -40.132 1.00 41.34 102 ASP A O 1
#

Radius of gyration: 15.37 Å; chains: 1; bounding box: 34×30×53 Å